Protein AF-U4KK60-F1 (afdb_monomer_lite)

Structure (mmCIF, N/CA/C/O backbone):
data_AF-U4KK60-F1
#
_entry.id   AF-U4KK60-F1
#
loop_
_atom_site.group_PDB
_atom_site.id
_atom_site.type_symbol
_atom_site.label_atom_id
_atom_site.label_alt_id
_atom_site.label_comp_id
_atom_site.label_asym_id
_atom_site.label_entity_id
_atom_site.label_seq_id
_atom_site.pdbx_PDB_ins_code
_atom_site.Cartn_x
_atom_site.Cartn_y
_atom_site.Cartn_z
_atom_site.occupancy
_atom_site.B_iso_or_equiv
_atom_site.auth_seq_id
_atom_site.auth_comp_id
_atom_site.auth_asym_id
_atom_site.auth_atom_id
_atom_site.pdbx_PDB_model_num
ATOM 1 N N . MET A 1 1 ? 14.652 -5.450 -21.006 1.00 42.72 1 MET A N 1
ATOM 2 C CA . MET A 1 1 ? 13.348 -6.133 -20.878 1.00 42.72 1 MET A CA 1
ATOM 3 C C . MET A 1 1 ? 12.488 -5.239 -20.018 1.00 42.72 1 MET A C 1
ATOM 5 O O . MET A 1 1 ? 12.802 -5.107 -18.844 1.00 42.72 1 MET A O 1
ATOM 9 N N . ASP A 1 2 ? 11.493 -4.576 -20.604 1.00 54.06 2 ASP A N 1
ATOM 10 C CA . ASP A 1 2 ? 10.536 -3.774 -19.841 1.00 54.06 2 ASP A CA 1
ATOM 11 C C . ASP A 1 2 ? 9.804 -4.684 -18.853 1.00 54.06 2 ASP A C 1
ATOM 13 O O . ASP A 1 2 ? 8.943 -5.480 -19.240 1.00 54.06 2 ASP A O 1
ATOM 17 N N . GLU A 1 3 ? 10.156 -4.607 -17.570 1.00 60.41 3 GLU A N 1
ATOM 18 C CA . GLU A 1 3 ? 9.275 -5.101 -16.519 1.00 60.41 3 GLU A CA 1
ATOM 19 C C . GLU A 1 3 ? 8.004 -4.256 -16.583 1.00 60.41 3 GLU A C 1
ATOM 21 O O . GLU A 1 3 ? 7.953 -3.147 -16.059 1.00 60.41 3 GLU A O 1
ATOM 26 N N . LYS A 1 4 ? 6.974 -4.763 -17.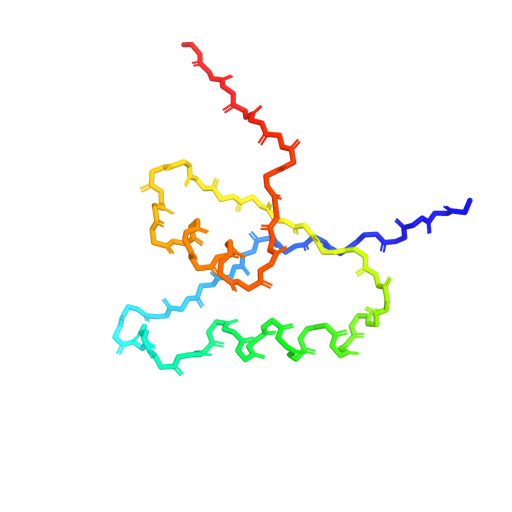268 1.00 72.75 4 LYS A N 1
ATOM 27 C CA . LYS A 1 4 ? 5.649 -4.143 -17.270 1.00 72.75 4 LYS A CA 1
ATOM 28 C C . LYS A 1 4 ? 5.150 -4.099 -15.826 1.00 72.75 4 LYS A C 1
ATOM 30 O O . LYS A 1 4 ? 4.744 -5.127 -15.285 1.00 72.75 4 LYS A O 1
ATOM 35 N N . SER A 1 5 ? 5.205 -2.930 -15.202 1.00 83.81 5 SER A N 1
ATOM 36 C CA . SER A 1 5 ? 4.557 -2.662 -13.925 1.00 83.81 5 SER A CA 1
ATOM 37 C C . SER A 1 5 ? 3.090 -2.304 -14.161 1.00 83.81 5 SER A C 1
ATOM 39 O O . SER A 1 5 ? 2.727 -1.729 -15.187 1.00 83.81 5 SER A O 1
ATOM 41 N N . PHE A 1 6 ? 2.230 -2.696 -13.229 1.00 92.75 6 PHE A N 1
ATOM 42 C CA . PHE A 1 6 ? 0.831 -2.304 -13.185 1.00 92.75 6 PHE A CA 1
ATOM 43 C C . PHE A 1 6 ? 0.657 -1.319 -12.032 1.00 92.75 6 PHE A C 1
ATOM 45 O O . PHE A 1 6 ? 0.932 -1.658 -10.881 1.00 92.75 6 PHE A O 1
ATOM 52 N N . PHE A 1 7 ? 0.242 -0.097 -12.349 1.00 93.69 7 PHE A N 1
ATOM 53 C CA . PHE A 1 7 ? -0.036 0.921 -11.346 1.00 93.69 7 PHE A CA 1
ATOM 54 C C . PHE A 1 7 ? -1.534 0.940 -11.047 1.00 93.69 7 PHE A C 1
ATOM 56 O O . PHE A 1 7 ? -2.344 1.026 -11.970 1.00 93.69 7 PHE A O 1
ATOM 63 N N . ILE A 1 8 ? -1.895 0.838 -9.771 1.00 95.38 8 ILE A N 1
ATOM 64 C CA . ILE A 1 8 ? -3.269 1.023 -9.306 1.00 95.38 8 ILE A CA 1
ATOM 65 C C . ILE A 1 8 ? -3.435 2.503 -8.981 1.00 95.38 8 ILE A C 1
ATOM 67 O O . ILE A 1 8 ? -2.770 3.001 -8.073 1.00 95.38 8 ILE A O 1
ATOM 71 N N . ASP A 1 9 ? -4.313 3.174 -9.725 1.00 95.31 9 ASP A N 1
ATOM 72 C CA . ASP A 1 9 ? -4.620 4.587 -9.496 1.00 95.31 9 ASP A CA 1
ATOM 73 C C . ASP A 1 9 ? -5.464 4.755 -8.228 1.00 95.31 9 ASP A C 1
ATOM 75 O O . ASP A 1 9 ? -5.056 5.445 -7.299 1.00 95.31 9 ASP A O 1
ATOM 79 N N . ASP A 1 10 ? -6.560 3.992 -8.132 1.00 93.69 10 ASP A N 1
ATOM 80 C CA . ASP A 1 10 ? -7.444 3.980 -6.971 1.00 93.69 10 ASP A CA 1
ATOM 81 C C . ASP A 1 10 ? -7.909 2.564 -6.608 1.00 93.69 10 ASP A C 1
ATOM 83 O O . ASP A 1 10 ? -8.308 1.764 -7.457 1.00 93.69 10 ASP A O 1
ATOM 87 N N . LEU A 1 11 ? -7.915 2.279 -5.304 1.00 94.44 11 LEU A N 1
ATOM 88 C CA . LEU A 1 11 ? -8.593 1.132 -4.706 1.00 94.44 11 LEU A CA 1
ATOM 89 C C . LEU A 1 11 ? -9.408 1.625 -3.513 1.00 94.44 11 LEU A C 1
ATOM 91 O O . LEU A 1 11 ? -8.874 1.894 -2.436 1.00 94.44 11 LEU A O 1
ATOM 95 N N . CYS A 1 12 ? -10.719 1.709 -3.711 1.00 93.88 12 CYS A N 1
ATOM 96 C CA . CYS A 1 12 ? -11.651 2.227 -2.722 1.00 93.88 12 CYS A CA 1
ATOM 97 C C . CYS A 1 12 ? -12.624 1.131 -2.293 1.00 93.88 12 CYS A C 1
ATOM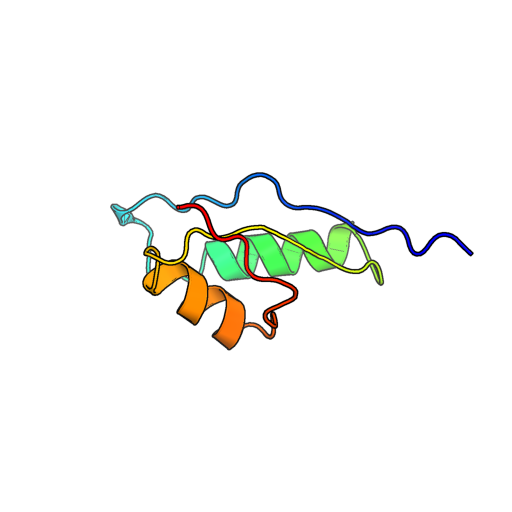 99 O O . CYS A 1 12 ? -13.232 0.454 -3.120 1.00 93.88 12 CYS A O 1
ATOM 101 N N . VAL A 1 13 ? -12.784 0.975 -0.981 1.00 94.25 13 VAL A N 1
ATOM 102 C CA . VAL A 1 13 ? -13.841 0.154 -0.388 1.00 94.25 13 VAL A CA 1
ATOM 103 C C . VAL A 1 13 ? -14.757 1.086 0.383 1.00 94.25 13 VAL A C 1
ATOM 105 O O . VAL A 1 13 ? -14.286 1.857 1.229 1.00 94.25 13 VAL A O 1
ATOM 108 N N . ASP A 1 14 ? -16.048 0.989 0.072 1.00 95.69 14 ASP A N 1
ATOM 109 C CA . ASP A 1 14 ? -17.117 1.680 0.785 1.00 95.69 14 ASP A CA 1
ATOM 110 C C . ASP A 1 14 ? -16.957 1.495 2.299 1.00 95.69 14 ASP A C 1
ATOM 112 O O . ASP A 1 14 ? -16.641 0.399 2.773 1.00 95.69 14 ASP A O 1
ATOM 116 N N . GLU A 1 15 ? -17.132 2.577 3.052 1.00 94.19 15 GLU A N 1
ATOM 117 C CA . GLU A 1 15 ? -16.909 2.596 4.492 1.00 94.19 15 GLU A CA 1
ATOM 118 C C . GLU A 1 15 ? -17.755 1.563 5.240 1.00 94.19 15 GLU A C 1
ATOM 120 O O . GLU A 1 15 ? -17.219 0.852 6.094 1.00 94.19 15 GLU A O 1
ATOM 125 N N . GLU A 1 16 ? -19.016 1.382 4.847 1.00 97.06 16 GLU A N 1
ATOM 126 C CA . GLU A 1 16 ? -19.930 0.406 5.447 1.00 97.06 16 GLU A CA 1
ATOM 127 C C . GLU A 1 16 ? -19.550 -1.044 5.118 1.00 97.06 16 GLU A C 1
ATOM 129 O O . GLU A 1 16 ? -20.066 -1.990 5.716 1.00 97.06 16 GLU A O 1
ATOM 134 N N . LYS A 1 17 ? -18.664 -1.244 4.138 1.00 95.69 17 LYS A N 1
ATOM 135 C CA . LYS A 1 17 ? -18.226 -2.560 3.656 1.00 95.69 17 LYS A CA 1
ATOM 136 C C . LYS A 1 17 ? -16.782 -2.889 4.038 1.00 95.69 17 LYS A C 1
ATOM 138 O O . LYS A 1 17 ? -16.270 -3.953 3.671 1.00 95.69 17 LYS A O 1
ATOM 143 N N . ARG A 1 18 ? -16.101 -2.014 4.784 1.00 92.75 18 ARG A N 1
ATOM 144 C CA . ARG A 1 18 ? -14.757 -2.284 5.319 1.00 92.75 18 ARG A CA 1
ATOM 145 C C . ARG A 1 18 ? -14.793 -3.462 6.302 1.00 92.75 18 ARG A C 1
ATOM 147 O O . ARG A 1 18 ? -15.819 -3.796 6.878 1.00 92.75 18 ARG A O 1
ATOM 154 N N . GLY A 1 19 ? -13.660 -4.150 6.455 1.00 91.00 19 GLY A N 1
ATOM 155 C CA . GLY A 1 19 ? -13.557 -5.356 7.294 1.00 91.00 19 GLY A CA 1
ATOM 156 C C . GLY A 1 19 ? -14.081 -6.647 6.646 1.00 91.00 19 GLY A C 1
ATOM 157 O O . GLY A 1 19 ? -13.739 -7.732 7.105 1.00 91.00 19 GLY A O 1
ATOM 158 N N . LEU A 1 20 ? -14.800 -6.564 5.520 1.00 95.19 20 LEU A N 1
ATOM 159 C CA . LEU A 1 20 ? -15.334 -7.726 4.790 1.00 95.19 20 LEU A CA 1
ATOM 160 C C . LEU A 1 20 ? -14.344 -8.345 3.784 1.00 95.19 20 LEU A C 1
ATOM 162 O O . LEU A 1 20 ? -14.736 -9.086 2.889 1.00 95.19 20 LEU A O 1
ATOM 166 N N . SER A 1 21 ? -13.051 -8.026 3.896 1.00 94.69 21 SER A N 1
ATOM 167 C CA . SER A 1 21 ? -11.978 -8.518 3.008 1.00 94.69 21 SER A CA 1
ATOM 168 C C . SER A 1 21 ? -12.140 -8.204 1.508 1.00 94.69 21 SER A C 1
ATOM 170 O O . SER A 1 21 ? -11.413 -8.759 0.687 1.00 94.69 21 SER A O 1
ATOM 172 N N . ILE A 1 22 ? -13.023 -7.270 1.139 1.00 96.44 22 ILE A N 1
ATOM 173 C CA . ILE A 1 22 ? -13.285 -6.887 -0.261 1.00 96.44 22 ILE A CA 1
ATOM 174 C C . ILE A 1 22 ? -12.016 -6.382 -0.951 1.00 96.44 22 ILE A C 1
ATOM 176 O O . ILE A 1 22 ? -11.688 -6.850 -2.035 1.00 96.44 22 ILE A O 1
ATOM 180 N N . GLY A 1 23 ? -11.264 -5.485 -0.304 1.00 95.56 23 GLY A N 1
ATOM 181 C CA . GLY A 1 23 ? -10.023 -4.948 -0.873 1.00 95.56 23 GLY A CA 1
ATOM 182 C C . GLY A 1 23 ? -8.988 -6.034 -1.173 1.00 95.56 23 GLY A C 1
ATOM 183 O O . GLY A 1 23 ? -8.337 -5.984 -2.210 1.00 95.56 23 GLY A O 1
ATOM 184 N N . LYS A 1 24 ? -8.875 -7.054 -0.307 1.00 95.75 24 LYS A N 1
ATOM 185 C CA . LYS A 1 24 ? -7.983 -8.195 -0.554 1.00 95.75 24 LYS A CA 1
ATOM 186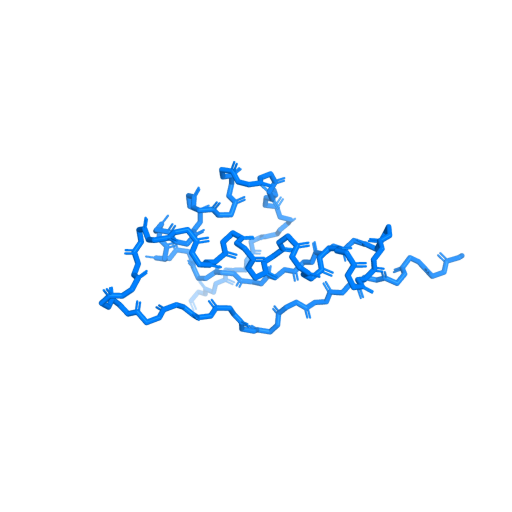 C C . LYS A 1 24 ? -8.455 -8.988 -1.769 1.00 95.75 24 LYS A C 1
ATOM 188 O O . LYS A 1 24 ? -7.649 -9.284 -2.635 1.00 95.75 24 LYS A O 1
ATOM 193 N N . LYS A 1 25 ? -9.754 -9.286 -1.850 1.00 96.44 25 LYS A N 1
ATOM 194 C CA . LYS A 1 25 ? -10.315 -10.038 -2.975 1.00 96.44 25 LYS A CA 1
ATOM 195 C C . LYS A 1 25 ? -10.094 -9.324 -4.312 1.00 96.44 25 LYS A C 1
ATOM 197 O O . LYS A 1 25 ? -9.677 -9.960 -5.267 1.00 96.44 25 LYS A O 1
ATOM 202 N N . LEU A 1 26 ? -10.306 -8.007 -4.357 1.00 95.88 26 LEU A N 1
ATOM 203 C CA . LEU A 1 26 ? -10.040 -7.200 -5.552 1.00 95.88 26 LEU A CA 1
ATOM 204 C C . LEU A 1 26 ? -8.570 -7.281 -5.991 1.00 95.88 26 LEU A C 1
ATOM 206 O O . LEU A 1 26 ? -8.294 -7.340 -7.185 1.00 95.88 26 LEU A O 1
ATOM 210 N N . LEU A 1 27 ? -7.633 -7.297 -5.039 1.00 94.31 27 LEU A N 1
ATOM 211 C CA . LEU A 1 27 ? -6.207 -7.435 -5.337 1.00 94.31 27 LEU A CA 1
ATOM 212 C C . LEU A 1 27 ? -5.826 -8.857 -5.755 1.00 94.31 27 LEU A C 1
ATOM 214 O O . LEU A 1 27 ? -5.083 -9.000 -6.718 1.00 94.31 27 LEU A O 1
ATOM 218 N N . ASP A 1 28 ? -6.370 -9.887 -5.104 1.00 94.19 28 ASP A N 1
ATOM 219 C CA . ASP A 1 28 ? -6.165 -11.284 -5.507 1.00 94.19 28 ASP A CA 1
ATOM 220 C C . ASP A 1 28 ? -6.644 -11.494 -6.966 1.00 94.19 28 ASP A C 1
ATOM 222 O O . ASP A 1 28 ? -5.935 -12.073 -7.792 1.00 94.19 28 ASP A O 1
ATOM 226 N N . ASP A 1 29 ? -7.822 -10.961 -7.314 1.00 95.00 29 ASP A N 1
ATOM 227 C CA . ASP A 1 29 ? -8.381 -11.027 -8.670 1.00 95.00 29 ASP A CA 1
ATOM 228 C C . ASP A 1 29 ? -7.520 -10.235 -9.677 1.00 95.00 29 ASP A C 1
ATOM 230 O O . ASP A 1 29 ? -7.282 -10.690 -10.803 1.00 95.00 29 ASP A O 1
ATOM 234 N N . LEU A 1 30 ? -6.997 -9.069 -9.273 1.00 92.81 30 LEU A N 1
ATOM 235 C CA . LEU A 1 30 ? -6.068 -8.281 -10.084 1.00 92.81 30 LEU A CA 1
ATOM 236 C C . LEU A 1 30 ? -4.769 -9.046 -10.358 1.00 92.81 30 LEU A C 1
ATOM 238 O O . LEU A 1 30 ? -4.310 -9.053 -11.499 1.00 92.81 30 LEU A O 1
ATOM 242 N N . GLU A 1 31 ? -4.177 -9.688 -9.352 1.00 90.56 31 GLU A N 1
ATOM 243 C CA . GLU A 1 31 ? -2.940 -10.467 -9.488 1.00 90.56 31 GLU A CA 1
ATOM 244 C C . GLU A 1 31 ? -3.101 -11.614 -10.494 1.00 90.56 31 GLU A C 1
ATOM 246 O O . GLU A 1 31 ? -2.221 -11.839 -11.331 1.00 90.56 31 GLU A O 1
ATOM 251 N N . ILE A 1 32 ? -4.261 -12.280 -10.491 1.00 92.69 32 ILE A N 1
ATOM 252 C CA . ILE A 1 32 ? -4.610 -13.291 -11.498 1.00 92.69 32 ILE A CA 1
ATOM 253 C C . ILE A 1 32 ? -4.678 -12.659 -12.894 1.00 92.69 32 ILE A C 1
ATOM 255 O O . ILE A 1 32 ? -4.095 -13.192 -13.841 1.00 92.69 32 ILE A O 1
ATOM 259 N N . TYR A 1 33 ? -5.353 -11.514 -13.032 1.00 91.56 33 TYR A N 1
ATOM 260 C CA . TYR A 1 33 ? -5.509 -10.823 -14.314 1.00 91.56 33 TYR A CA 1
ATOM 261 C C . TYR A 1 33 ? -4.174 -10.333 -14.889 1.00 91.56 33 TYR A C 1
ATOM 263 O O . TYR A 1 33 ? -3.932 -10.418 -16.099 1.00 91.56 33 TYR A O 1
ATOM 271 N N . ILE A 1 34 ? -3.282 -9.811 -14.044 1.00 90.94 34 ILE A N 1
ATOM 272 C CA . ILE A 1 34 ? -2.028 -9.230 -14.519 1.00 90.94 34 ILE A CA 1
ATOM 273 C C . ILE A 1 34 ? -0.893 -10.254 -14.651 1.00 90.94 34 ILE A C 1
ATOM 275 O O . ILE A 1 34 ? 0.056 -9.998 -15.399 1.00 90.94 34 ILE A O 1
ATOM 279 N N . GLY A 1 35 ? -0.971 -11.400 -13.975 1.00 87.06 35 GLY A N 1
ATOM 280 C CA . GLY A 1 35 ? 0.092 -12.401 -13.935 1.00 87.06 35 GLY A CA 1
ATOM 281 C C . GLY A 1 35 ? 1.323 -11.919 -13.156 1.00 87.06 35 GLY A C 1
ATOM 282 O O . GLY A 1 35 ? 1.219 -11.166 -12.197 1.00 87.06 35 GLY A O 1
ATOM 283 N N . LYS A 1 36 ? 2.532 -12.318 -13.576 1.00 80.81 36 LYS A N 1
ATOM 284 C CA . LYS A 1 36 ? 3.800 -12.050 -12.851 1.00 80.81 36 LYS A CA 1
ATOM 285 C C . LYS A 1 36 ? 4.313 -10.595 -12.933 1.00 80.81 36 LYS A C 1
ATOM 287 O O . LYS A 1 36 ? 5.518 -10.361 -12.850 1.00 80.81 36 LYS A O 1
ATOM 292 N N . ARG A 1 37 ? 3.436 -9.619 -13.164 1.00 86.62 37 ARG A N 1
ATOM 293 C CA . ARG A 1 37 ? 3.801 -8.197 -13.251 1.00 86.62 37 ARG A CA 1
ATOM 294 C C . ARG A 1 37 ? 3.945 -7.595 -11.855 1.00 86.62 37 ARG A C 1
ATOM 296 O O . ARG A 1 37 ? 3.252 -7.995 -10.928 1.00 86.62 37 ARG A O 1
ATOM 303 N N . LYS A 1 38 ? 4.837 -6.614 -11.706 1.00 90.12 38 LYS A N 1
ATOM 304 C CA . LYS A 1 38 ? 4.965 -5.855 -10.452 1.00 90.12 38 LYS A CA 1
ATOM 305 C C . LYS A 1 38 ? 3.759 -4.936 -10.285 1.00 90.12 38 LYS A C 1
ATOM 307 O O . LYS A 1 38 ? 3.408 -4.247 -11.238 1.00 90.12 38 LYS A O 1
ATOM 312 N N . VAL A 1 39 ? 3.184 -4.886 -9.087 1.00 93.69 39 VAL A N 1
ATOM 313 C CA . VAL A 1 39 ? 2.106 -3.949 -8.738 1.00 93.69 39 VAL A CA 1
ATOM 314 C C . VAL A 1 39 ? 2.665 -2.815 -7.895 1.00 93.69 39 VAL A C 1
ATOM 316 O O . VAL A 1 39 ? 3.455 -3.048 -6.980 1.00 93.69 39 VAL A O 1
ATOM 319 N N . SER A 1 40 ? 2.256 -1.586 -8.190 1.00 95.19 40 SER A N 1
ATOM 320 C CA . SER A 1 40 ? 2.540 -0.419 -7.359 1.00 95.19 40 SER A CA 1
ATOM 321 C C . SER A 1 40 ? 1.312 0.480 -7.234 1.00 95.19 40 SER A C 1
ATOM 323 O O . SER A 1 40 ? 0.415 0.455 -8.071 1.00 95.19 40 SER A O 1
ATOM 325 N N . LEU A 1 41 ? 1.271 1.257 -6.156 1.00 97.00 41 LEU A N 1
ATOM 326 C CA . LEU A 1 41 ? 0.232 2.240 -5.858 1.00 97.00 41 LEU A CA 1
ATOM 327 C C . LEU A 1 41 ? 0.830 3.343 -4.989 1.00 97.00 41 LEU A C 1
ATOM 329 O O . LEU A 1 41 ? 1.892 3.153 -4.386 1.00 97.00 41 LEU A O 1
ATOM 333 N N . ASN A 1 42 ? 0.138 4.473 -4.897 1.00 97.12 42 ASN A N 1
ATOM 334 C CA . ASN A 1 42 ? 0.434 5.497 -3.902 1.00 97.12 42 ASN A CA 1
ATOM 335 C C . ASN A 1 42 ? -0.624 5.458 -2.797 1.00 97.12 42 ASN A C 1
ATOM 337 O O . ASN A 1 42 ? -1.795 5.186 -3.043 1.00 97.12 42 ASN A O 1
ATOM 341 N N . VAL A 1 43 ? -0.213 5.759 -1.570 1.00 96.75 43 VAL A N 1
ATOM 342 C CA . VAL A 1 43 ? -1.121 5.914 -0.434 1.00 96.75 43 VAL A CA 1
ATOM 343 C C . VAL A 1 43 ? -0.693 7.131 0.371 1.00 96.75 43 VAL A C 1
ATOM 345 O O . VAL A 1 43 ? 0.496 7.342 0.616 1.00 96.75 43 VAL A O 1
ATOM 348 N N . TRP A 1 44 ? -1.661 7.957 0.764 1.00 96.38 44 TRP A N 1
ATOM 349 C CA . TRP A 1 44 ? -1.398 9.114 1.614 1.00 96.38 44 TRP A CA 1
ATOM 350 C C . TRP A 1 44 ? -0.889 8.673 2.984 1.00 96.38 44 TRP A C 1
ATOM 352 O O . TRP A 1 44 ? -1.490 7.808 3.617 1.00 96.38 44 TRP A O 1
ATOM 362 N N . PHE A 1 45 ? 0.162 9.330 3.481 1.00 96.00 45 PHE A N 1
ATOM 363 C CA . PHE A 1 45 ? 0.785 8.999 4.769 1.00 96.00 45 PHE A CA 1
ATOM 364 C C . PHE A 1 45 ? -0.206 9.002 5.948 1.00 96.00 45 PHE A C 1
ATOM 366 O O . PHE A 1 45 ? -0.110 8.172 6.843 1.00 96.00 45 PHE A O 1
ATOM 373 N N . LYS A 1 46 ? -1.205 9.898 5.926 1.00 96.69 46 LYS A N 1
ATOM 374 C CA . LYS A 1 46 ? -2.248 9.983 6.965 1.00 96.69 46 LYS A CA 1
ATOM 375 C C . LYS A 1 46 ? -3.303 8.869 6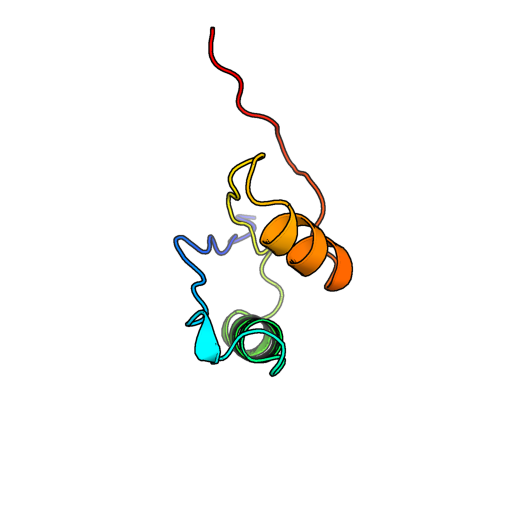.886 1.00 96.69 46 LYS A C 1
ATOM 377 O O . LYS A 1 46 ? -4.148 8.775 7.769 1.00 96.69 46 LYS A O 1
ATOM 382 N N . ASN A 1 47 ? -3.285 8.031 5.849 1.00 96.38 47 ASN A N 1
ATOM 383 C CA . ASN A 1 47 ? -4.205 6.906 5.704 1.00 96.38 47 ASN A CA 1
ATOM 384 C C . ASN A 1 47 ? -3.602 5.630 6.311 1.00 96.38 47 ASN A C 1
ATOM 386 O O . ASN A 1 47 ? -3.289 4.664 5.612 1.00 96.38 47 ASN A O 1
ATOM 390 N N . GLU A 1 48 ? -3.438 5.628 7.635 1.00 96.56 48 GLU A N 1
ATOM 391 C CA . GLU A 1 48 ? -2.831 4.509 8.368 1.00 96.56 48 GLU A CA 1
ATOM 392 C C . GLU A 1 48 ? -3.564 3.181 8.154 1.00 96.56 48 GLU A C 1
ATOM 394 O O . GLU A 1 48 ? -2.939 2.122 8.124 1.00 96.56 48 GLU A O 1
ATOM 399 N N . ALA A 1 49 ? -4.891 3.227 8.003 1.00 94.56 49 ALA A N 1
ATOM 400 C CA . ALA A 1 49 ? -5.702 2.039 7.769 1.00 94.56 49 ALA A CA 1
ATOM 401 C C . ALA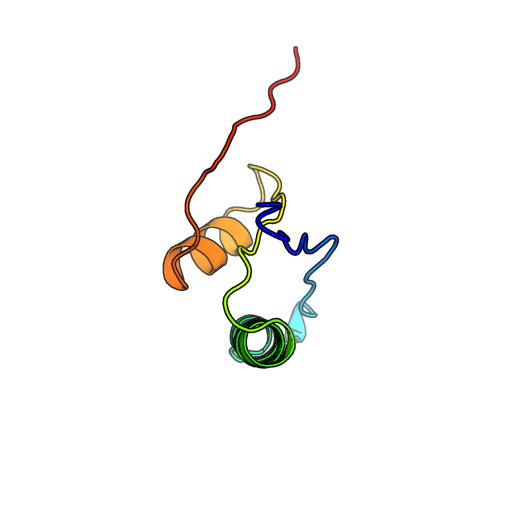 A 1 49 ? -5.342 1.370 6.434 1.00 94.56 49 ALA A C 1
ATOM 403 O O . ALA A 1 49 ? -5.133 0.157 6.396 1.00 94.56 49 ALA A O 1
ATOM 404 N N . ALA A 1 50 ? -5.217 2.152 5.356 1.00 95.75 50 ALA A N 1
ATOM 405 C CA . ALA A 1 50 ? -4.799 1.637 4.057 1.00 95.75 50 ALA A CA 1
ATOM 406 C C . ALA A 1 50 ? -3.339 1.163 4.071 1.00 95.75 50 ALA A C 1
ATOM 408 O O . ALA A 1 50 ? -3.052 0.094 3.542 1.00 95.75 50 ALA A O 1
ATOM 409 N N . ILE A 1 51 ? -2.429 1.898 4.723 1.00 97.19 51 ILE A N 1
ATOM 410 C CA . ILE A 1 51 ? -1.020 1.489 4.858 1.00 97.19 51 ILE A CA 1
ATOM 411 C C . ILE A 1 51 ? -0.923 0.112 5.526 1.00 97.19 51 ILE A C 1
ATOM 413 O O . ILE A 1 51 ? -0.378 -0.815 4.931 1.00 97.19 51 ILE A O 1
ATOM 417 N N . LYS A 1 52 ? -1.542 -0.060 6.704 1.00 96.19 52 LYS A N 1
ATOM 418 C CA . LYS A 1 52 ? -1.557 -1.344 7.429 1.00 96.19 52 LYS A CA 1
ATOM 419 C C . LYS A 1 52 ? -2.205 -2.458 6.608 1.00 96.19 52 LYS A C 1
ATOM 421 O O . LYS A 1 52 ? -1.778 -3.609 6.684 1.00 96.19 52 LYS A O 1
ATOM 426 N N . PHE A 1 53 ? -3.240 -2.135 5.832 1.00 95.75 53 PHE A N 1
ATOM 427 C CA . PHE A 1 53 ? -3.865 -3.083 4.914 1.00 95.75 53 PHE A CA 1
ATOM 428 C C . PHE A 1 53 ? -2.876 -3.569 3.845 1.00 95.75 53 PHE A C 1
ATOM 430 O O . PHE A 1 53 ? -2.704 -4.780 3.716 1.00 95.75 53 PHE A O 1
ATOM 437 N N . TYR A 1 54 ? -2.201 -2.659 3.135 1.00 96.94 54 TYR A N 1
ATOM 438 C CA . TYR A 1 54 ? -1.243 -2.998 2.079 1.00 96.94 54 TYR A CA 1
ATOM 439 C C . TYR A 1 54 ? -0.020 -3.752 2.618 1.00 96.94 54 TYR A C 1
ATOM 441 O O . TYR A 1 54 ? 0.404 -4.745 2.025 1.00 96.94 54 TYR A O 1
ATOM 449 N N . GLU A 1 55 ? 0.510 -3.352 3.775 1.00 96.88 55 GLU A N 1
ATOM 450 C CA . GLU A 1 55 ? 1.604 -4.067 4.446 1.00 96.88 55 GLU A CA 1
ATOM 451 C C . GLU A 1 55 ? 1.208 -5.504 4.807 1.00 96.88 55 GLU A C 1
ATOM 453 O O . GLU A 1 55 ? 1.962 -6.443 4.548 1.00 96.88 55 GLU A O 1
ATOM 458 N N . LYS A 1 56 ? -0.005 -5.704 5.344 1.00 95.62 56 LYS A N 1
ATOM 459 C CA . LYS A 1 56 ? -0.516 -7.031 5.725 1.00 95.62 56 LYS A CA 1
ATOM 460 C C . LYS A 1 56 ? -0.609 -7.996 4.541 1.00 95.62 56 LYS A C 1
ATOM 462 O O . LYS A 1 56 ? -0.489 -9.203 4.738 1.00 95.62 56 LYS A O 1
ATOM 467 N N . ILE A 1 57 ? -0.835 -7.483 3.335 1.00 92.88 57 ILE A N 1
ATOM 468 C CA . ILE A 1 57 ? -0.909 -8.285 2.107 1.00 92.88 57 ILE A CA 1
ATOM 469 C C . ILE A 1 57 ? 0.416 -8.311 1.324 1.00 92.88 57 ILE A C 1
ATOM 471 O O . ILE A 1 57 ? 0.463 -8.858 0.230 1.00 92.88 57 ILE A O 1
ATOM 475 N N . GLY A 1 58 ? 1.504 -7.771 1.886 1.00 94.50 58 GLY A N 1
ATOM 476 C CA . GLY A 1 58 ? 2.863 -7.956 1.369 1.00 94.50 58 GLY A CA 1
ATOM 477 C C . GLY A 1 58 ? 3.434 -6.808 0.535 1.00 94.50 58 GLY A C 1
ATOM 478 O O . GLY A 1 58 ? 4.554 -6.939 0.031 1.00 94.50 58 GLY A O 1
ATOM 479 N N . PHE A 1 59 ? 2.732 -5.676 0.410 1.00 96.06 59 PHE A N 1
ATOM 480 C CA . PHE A 1 59 ? 3.323 -4.475 -0.185 1.00 96.06 59 PHE A CA 1
ATOM 481 C C . PHE A 1 59 ? 4.422 -3.918 0.721 1.00 96.06 59 PHE A C 1
ATOM 483 O O . PHE A 1 59 ? 4.407 -4.069 1.942 1.00 96.06 59 PHE A O 1
ATOM 490 N N . LYS A 1 60 ? 5.388 -3.243 0.098 1.00 96.88 60 LYS A N 1
ATOM 491 C CA . LYS A 1 60 ? 6.505 -2.588 0.779 1.00 96.88 60 LYS A CA 1
ATOM 492 C C . LYS A 1 60 ? 6.602 -1.144 0.319 1.00 96.88 60 LYS A C 1
ATOM 494 O O . LYS A 1 60 ? 6.328 -0.845 -0.844 1.00 96.88 60 LYS A O 1
ATOM 499 N N . VAL A 1 61 ? 7.027 -0.263 1.220 1.00 97.00 61 VAL A N 1
ATOM 500 C CA . VAL A 1 61 ? 7.280 1.140 0.884 1.00 97.00 61 VAL A CA 1
ATOM 501 C C . VAL A 1 61 ? 8.379 1.223 -0.175 1.00 97.00 61 VAL A C 1
ATOM 503 O O . VAL A 1 61 ? 9.452 0.646 -0.009 1.00 97.00 61 VAL A O 1
ATOM 506 N N . LEU A 1 62 ? 8.104 1.959 -1.255 1.00 95.94 62 LEU A N 1
ATOM 507 C CA . LEU A 1 62 ? 9.064 2.196 -2.335 1.00 95.94 62 LEU A CA 1
ATOM 508 C C . LEU A 1 62 ? 9.746 3.566 -2.223 1.00 95.94 62 LEU A C 1
ATOM 510 O O . LEU A 1 62 ? 10.951 3.672 -2.425 1.00 95.94 62 LEU A O 1
ATOM 514 N N . LYS A 1 63 ? 8.976 4.620 -1.933 1.00 95.94 63 LYS A N 1
ATOM 515 C CA . LYS A 1 63 ? 9.464 6.001 -1.840 1.00 95.94 63 LYS A CA 1
ATOM 516 C C . LYS A 1 63 ? 8.600 6.830 -0.896 1.00 95.94 63 LYS A C 1
ATOM 518 O O . LYS A 1 63 ? 7.425 6.524 -0.708 1.00 95.94 63 LYS A O 1
ATOM 523 N N . TYR A 1 64 ? 9.177 7.918 -0.398 1.00 96.69 64 TYR A N 1
ATOM 524 C CA . TYR A 1 64 ? 8.456 8.995 0.272 1.00 96.69 64 TYR A CA 1
ATOM 525 C C . TYR A 1 64 ? 8.460 10.234 -0.621 1.00 96.69 64 TYR A C 1
ATOM 527 O O . TYR A 1 64 ? 9.477 10.553 -1.237 1.00 96.69 64 TYR A O 1
ATOM 535 N N . VAL A 1 65 ? 7.323 10.922 -0.690 1.00 96.81 65 VAL A N 1
ATOM 536 C CA . VAL A 1 65 ? 7.200 12.250 -1.302 1.00 96.81 65 VAL A CA 1
ATOM 537 C C . VAL A 1 65 ? 6.939 13.229 -0.163 1.00 96.81 65 VAL A C 1
ATOM 539 O O . VAL A 1 65 ? 6.037 12.996 0.638 1.00 96.81 65 VAL A O 1
ATOM 542 N N . LEU A 1 66 ? 7.767 14.269 -0.057 1.00 96.44 66 LEU A N 1
ATOM 543 C CA . LEU A 1 66 ? 7.727 15.263 1.015 1.00 96.44 66 LEU A CA 1
ATOM 544 C C . LEU A 1 66 ? 7.609 16.658 0.399 1.00 96.44 66 LEU A C 1
ATOM 546 O O .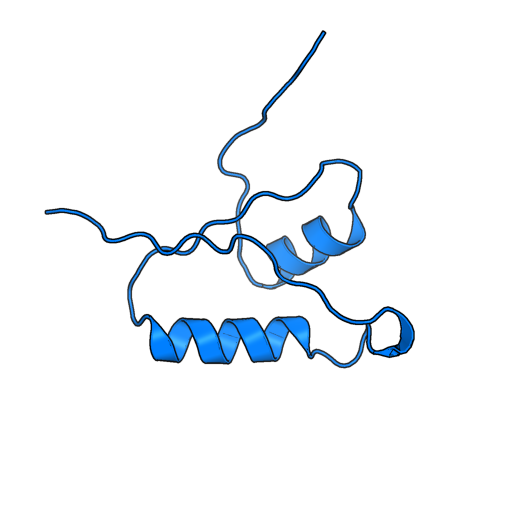 LEU A 1 66 ? 8.235 16.935 -0.622 1.00 96.44 66 LEU A O 1
ATOM 550 N N . GLU A 1 67 ? 6.846 17.529 1.046 1.00 93.81 67 GLU A N 1
ATOM 551 C CA . GLU A 1 67 ? 6.648 18.928 0.657 1.00 93.81 67 GLU A CA 1
ATOM 552 C C . GLU A 1 67 ? 6.983 19.831 1.856 1.00 93.81 67 GLU A C 1
ATOM 554 O O . GLU A 1 67 ? 6.953 19.368 3.002 1.00 93.81 67 GLU A O 1
ATOM 559 N N . LYS A 1 68 ? 7.355 21.091 1.598 1.00 89.00 68 LYS A N 1
ATOM 560 C CA . LYS A 1 68 ? 7.715 22.085 2.620 1.00 89.00 68 LYS A CA 1
ATOM 561 C C . LYS A 1 68 ? 6.694 23.210 2.660 1.00 89.00 68 LYS A C 1
ATOM 563 O O . LYS A 1 68 ? 6.381 23.726 1.567 1.00 89.00 68 LYS A O 1
#

Foldseek 3Di:
DPLDEDEDEDDDDDPVCPPVCPSVVVVVVVCVVVPPGHYDYDDDPVPVVVVVVCVVVPDDDDDDDDDD

Organism: Alteracholeplasma palmae (strain ATCC 49389 / J233) (NCBI:txid1318466)

Secondary structure (DSSP, 8-state):
----EEEES-----GGGTTSSHHHHHHHHHHHHH-SPEEEE---TT-HHHHHHHHHTT----------

pLDDT: mean 92.1, std 9.56, range [42.72, 97.19]

InterPro domains:
  IPR000182 GNAT domain [PF13508] (9-61)
  IPR000182 GNAT domain [PS51186] (1-68)
  IPR016181 Acyl-CoA N-acyltransferase [SSF55729] (3-64)

Radius of gyration: 13.2 Å; chains: 1; bounding box: 33×35×29 Å

Sequence (68 aa):
MDEKSFFIDDLCVDEEKRGLSIGKKLLDDLEIYIGKRKVSLNVWFKNEAAIKFYEKIGFKVLKYVLEK